Protein AF-A0A928Z301-F1 (afdb_monomer_lite)

pLDDT: mean 90.75, std 9.31, range [40.72, 97.25]

Organism: NCBI:txid2777977

Foldseek 3Di:
DWKWWQDPVGIDIDDDPDDPVRVVVVVVVVCVVVVFDKDKDKDKDKDKFFPPFPCPVVLVVQVVVWPPPQWDWADPDNTIIMIMGIFMWMDRDPPDSGGMTDGDTPPVNSVVVVVRVVVVVVVVVVD

Radius of gyration: 15.5 Å; chains: 1; bounding box: 34×25×43 Å

Structure (mmCIF, N/CA/C/O backbone):
data_AF-A0A928Z301-F1
#
_entry.id   AF-A0A928Z301-F1
#
loop_
_atom_site.group_PDB
_atom_site.id
_atom_site.type_symbol
_atom_site.label_atom_id
_atom_site.label_alt_id
_atom_site.label_comp_id
_atom_site.label_asym_id
_atom_site.label_entity_id
_atom_site.label_seq_id
_atom_site.pdbx_PDB_ins_code
_atom_site.Cartn_x
_atom_site.Cartn_y
_atom_site.Cartn_z
_atom_site.occupancy
_atom_site.B_iso_or_equiv
_atom_site.auth_seq_id
_atom_site.auth_comp_id
_atom_site.auth_asym_id
_atom_site.auth_atom_id
_atom_site.pdbx_PDB_model_num
ATOM 1 N N . MET A 1 1 ? 5.804 8.730 1.828 1.00 94.56 1 MET A N 1
ATOM 2 C CA . MET A 1 1 ? 5.081 7.447 1.950 1.00 94.56 1 MET A CA 1
ATOM 3 C C . MET A 1 1 ? 3.979 7.376 0.918 1.00 94.56 1 MET A C 1
ATOM 5 O O . MET A 1 1 ? 3.379 8.398 0.591 1.00 94.56 1 MET A O 1
ATOM 9 N N . LEU A 1 2 ? 3.663 6.172 0.453 1.00 96.12 2 LEU A N 1
ATOM 10 C CA . LEU A 1 2 ? 2.444 5.912 -0.303 1.00 96.12 2 LEU A CA 1
ATOM 11 C C . LEU A 1 2 ? 1.290 5.574 0.628 1.00 96.12 2 LEU A C 1
ATOM 13 O O . LEU A 1 2 ? 1.463 4.866 1.622 1.00 96.12 2 LEU A O 1
ATOM 17 N N . LYS A 1 3 ? 0.104 6.049 0.259 1.00 96.94 3 LYS A N 1
ATOM 18 C CA . LYS A 1 3 ? -1.165 5.707 0.885 1.00 96.94 3 LYS A CA 1
ATOM 19 C C . LYS A 1 3 ? -2.116 5.175 -0.175 1.00 96.94 3 LYS A C 1
ATOM 21 O O . LYS A 1 3 ? -2.445 5.868 -1.133 1.00 96.94 3 LYS A O 1
ATOM 26 N N . LEU A 1 4 ? -2.566 3.949 0.037 1.00 96.38 4 LEU A N 1
ATOM 27 C CA . LEU A 1 4 ? -3.561 3.261 -0.767 1.00 96.38 4 LEU A CA 1
ATOM 28 C C . LEU A 1 4 ? -4.860 3.210 0.043 1.00 96.38 4 LEU A C 1
ATOM 30 O O . LEU A 1 4 ? -4.888 2.677 1.151 1.00 96.38 4 LEU A O 1
ATOM 34 N N . THR A 1 5 ? -5.931 3.792 -0.484 1.00 96.06 5 THR A N 1
ATOM 35 C CA . THR A 1 5 ? -7.257 3.799 0.139 1.00 96.06 5 THR A CA 1
ATOM 36 C C . THR A 1 5 ? -8.163 2.856 -0.632 1.00 96.06 5 THR A C 1
ATOM 38 O O . THR A 1 5 ? -8.523 3.132 -1.774 1.00 96.06 5 THR A O 1
ATOM 41 N N . TYR A 1 6 ? -8.529 1.755 0.012 1.00 95.06 6 TYR A N 1
ATOM 42 C CA . TYR A 1 6 ? -9.460 0.772 -0.518 1.00 95.06 6 TYR A CA 1
ATOM 43 C C . TYR A 1 6 ? -10.860 1.140 -0.054 1.00 95.06 6 TYR A C 1
ATOM 45 O O . TYR A 1 6 ? -11.145 1.196 1.146 1.00 95.06 6 TYR A O 1
ATOM 53 N N . THR A 1 7 ? -11.727 1.404 -1.017 1.00 94.19 7 THR A N 1
ATOM 54 C CA . THR A 1 7 ? -13.143 1.699 -0.814 1.00 94.19 7 THR A CA 1
ATOM 55 C C . THR A 1 7 ? -13.979 0.671 -1.565 1.00 94.19 7 THR A C 1
ATOM 57 O O . THR A 1 7 ? -13.458 -0.069 -2.395 1.00 94.19 7 THR A O 1
ATOM 60 N N . GLU A 1 8 ? -15.287 0.652 -1.326 1.00 91.50 8 GLU A N 1
ATOM 61 C CA . GLU A 1 8 ? -16.205 -0.186 -2.110 1.00 91.50 8 GLU A CA 1
ATOM 62 C C . GLU A 1 8 ? -16.205 0.190 -3.602 1.00 91.50 8 GLU A C 1
ATOM 64 O O . GLU A 1 8 ? -16.441 -0.662 -4.451 1.00 91.50 8 GLU A O 1
ATOM 69 N N . ALA A 1 9 ? -15.897 1.452 -3.922 1.00 88.62 9 ALA A N 1
ATOM 70 C CA . ALA A 1 9 ? -15.854 1.970 -5.287 1.00 88.62 9 ALA A CA 1
ATOM 71 C C . ALA A 1 9 ? -14.502 1.750 -5.988 1.00 88.62 9 ALA A C 1
ATOM 73 O O . ALA A 1 9 ? -14.368 2.073 -7.165 1.00 88.62 9 ALA A O 1
ATOM 74 N N . GLY A 1 10 ? -13.496 1.226 -5.282 1.00 89.06 10 GLY A N 1
ATOM 75 C CA . GLY A 1 10 ? -12.180 0.955 -5.849 1.00 89.06 10 GLY A CA 1
ATOM 76 C C . GLY A 1 10 ? -11.021 1.4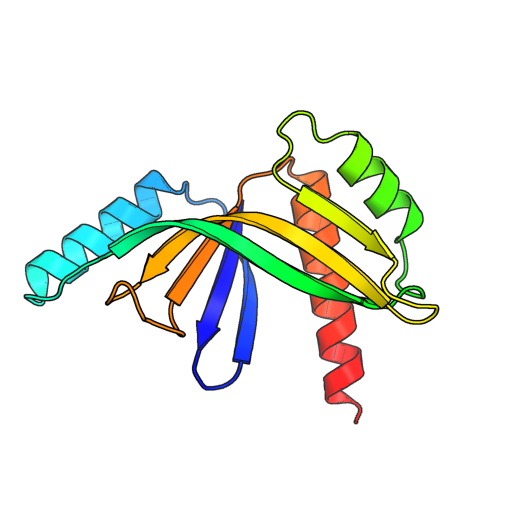68 -5.002 1.00 89.06 10 GLY A C 1
ATOM 77 O O . GLY A 1 10 ? -11.152 1.730 -3.801 1.00 89.06 10 GLY A O 1
ATOM 78 N N . LEU A 1 11 ? -9.868 1.575 -5.661 1.00 91.31 11 LEU A N 1
ATOM 79 C CA . LEU A 1 11 ? -8.573 1.878 -5.067 1.00 91.31 11 LEU A CA 1
ATOM 80 C C . LEU A 1 11 ? -8.126 3.292 -5.441 1.00 91.31 11 LEU A C 1
ATOM 82 O O . LEU A 1 11 ? -8.089 3.652 -6.614 1.00 91.31 11 LEU A O 1
ATOM 86 N N . TYR A 1 12 ? -7.712 4.064 -4.443 1.00 93.50 12 TYR A N 1
ATOM 87 C CA . TYR A 1 12 ? -7.064 5.360 -4.630 1.00 93.50 12 TYR A CA 1
ATOM 88 C C . TYR A 1 12 ? -5.639 5.300 -4.103 1.00 93.50 12 TYR A C 1
ATOM 90 O O . TYR A 1 12 ? -5.420 4.809 -2.999 1.00 93.50 12 TYR A O 1
ATOM 98 N N . LEU A 1 13 ? -4.681 5.833 -4.856 1.00 94.62 13 LEU A N 1
ATOM 99 C CA . LEU A 1 13 ? -3.277 5.893 -4.461 1.00 94.62 13 LEU A CA 1
ATOM 100 C C . LEU A 1 13 ? -2.798 7.341 -4.498 1.00 94.62 13 LEU A C 1
ATOM 102 O O . LEU A 1 13 ? -2.993 8.051 -5.483 1.00 94.62 13 LEU A O 1
ATOM 106 N N . GLU A 1 14 ? -2.157 7.762 -3.414 1.00 94.81 14 GLU A N 1
ATOM 107 C CA . GLU A 1 14 ? -1.584 9.097 -3.259 1.00 94.81 14 GLU A CA 1
ATOM 108 C C . GLU A 1 14 ? -0.257 9.039 -2.492 1.00 94.81 14 GLU A C 1
ATOM 110 O O . GLU A 1 14 ? -0.005 8.120 -1.703 1.00 94.81 14 GLU A O 1
ATOM 115 N N . ARG A 1 15 ? 0.593 10.047 -2.698 1.00 95.75 15 ARG A N 1
ATOM 116 C CA . ARG A 1 15 ? 1.764 10.285 -1.850 1.00 95.75 15 ARG A CA 1
ATOM 117 C C . ARG A 1 15 ? 1.390 11.169 -0.673 1.00 95.75 15 ARG A C 1
ATOM 119 O O . ARG A 1 15 ? 0.693 12.166 -0.822 1.00 95.75 15 ARG A O 1
ATOM 126 N N . ILE A 1 16 ? 1.920 10.832 0.494 1.00 95.75 16 ILE A N 1
ATOM 127 C CA . ILE A 1 16 ? 1.725 11.586 1.728 1.00 95.75 16 ILE A CA 1
ATOM 128 C C . ILE A 1 16 ? 3.054 11.818 2.449 1.00 95.75 16 ILE A C 1
ATOM 130 O O . ILE A 1 16 ? 3.990 11.015 2.368 1.00 95.75 16 ILE A O 1
ATOM 134 N N . THR A 1 17 ? 3.110 12.922 3.191 1.00 94.06 17 THR A N 1
ATOM 135 C CA . THR A 1 17 ? 4.265 13.330 4.007 1.00 94.06 17 THR A CA 1
ATOM 136 C C . THR A 1 17 ? 4.142 12.913 5.472 1.00 94.06 17 THR A C 1
ATOM 138 O O . THR A 1 17 ? 5.141 12.879 6.185 1.00 94.06 17 THR A O 1
ATOM 141 N N . ALA A 1 18 ? 2.930 12.594 5.937 1.00 93.12 18 ALA A N 1
ATOM 142 C CA . ALA A 1 18 ? 2.706 12.095 7.289 1.00 93.12 18 ALA A CA 1
ATOM 143 C C . ALA A 1 18 ? 3.365 10.722 7.473 1.00 93.12 18 ALA A C 1
ATOM 145 O O . ALA A 1 18 ? 3.328 9.908 6.556 1.00 93.12 18 ALA A O 1
ATOM 146 N N . SER A 1 19 ? 3.918 10.451 8.657 1.00 93.25 19 SER A N 1
ATOM 147 C CA . SER A 1 19 ? 4.434 9.123 9.004 1.00 93.25 19 SER A CA 1
ATOM 148 C C . SER A 1 19 ? 3.303 8.140 9.329 1.00 93.25 19 SER 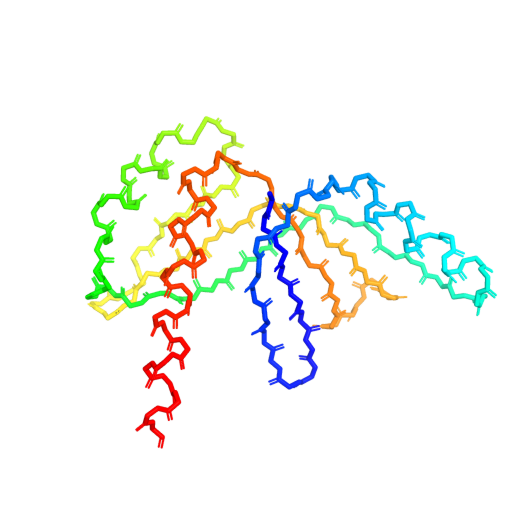A C 1
ATOM 150 O O . SER A 1 19 ? 2.152 8.536 9.558 1.00 93.25 19 SER A O 1
ATOM 152 N N . VAL A 1 20 ? 3.623 6.843 9.375 1.00 93.50 20 VAL A N 1
ATOM 153 C CA . VAL A 1 20 ? 2.642 5.804 9.716 1.00 93.50 20 VAL A CA 1
ATOM 154 C C . VAL A 1 20 ? 2.162 5.962 11.158 1.00 93.50 20 VAL A C 1
ATOM 156 O O . VAL A 1 20 ? 0.969 5.834 11.423 1.00 93.50 20 VAL A O 1
ATOM 159 N N . GLU A 1 21 ? 3.051 6.349 12.072 1.00 95.44 21 GLU A N 1
ATOM 160 C CA . GLU A 1 21 ? 2.747 6.613 13.479 1.00 95.44 21 GLU A CA 1
ATOM 161 C C . GLU A 1 21 ? 1.758 7.769 13.621 1.00 95.44 21 GLU A C 1
ATOM 163 O O . GLU A 1 21 ? 0.813 7.676 14.406 1.00 95.44 21 GLU A O 1
ATOM 168 N N . ASN A 1 22 ? 1.921 8.836 12.830 1.00 95.56 22 ASN A N 1
ATOM 169 C CA . ASN A 1 22 ? 0.996 9.968 12.837 1.00 95.56 22 ASN A CA 1
ATOM 170 C C . ASN A 1 22 ? -0.402 9.555 12.359 1.00 95.56 22 ASN A C 1
ATOM 172 O O . ASN A 1 22 ? -1.397 9.912 12.992 1.00 95.56 22 ASN A O 1
ATOM 176 N N . LEU A 1 23 ? -0.495 8.768 11.283 1.00 94.62 23 LEU A N 1
ATOM 177 C CA . LEU A 1 23 ? -1.781 8.268 10.786 1.00 94.62 23 LEU A CA 1
ATOM 178 C C . LEU A 1 23 ? -2.461 7.333 11.783 1.00 94.62 23 LEU A C 1
ATOM 180 O O . LEU A 1 23 ? -3.655 7.486 12.052 1.00 94.62 23 LEU A O 1
ATOM 184 N N . VAL A 1 24 ? -1.708 6.381 12.339 1.00 95.19 24 VAL A N 1
ATOM 185 C CA . VAL A 1 24 ? -2.209 5.450 13.354 1.00 95.19 24 VAL A CA 1
ATOM 186 C C . VAL A 1 24 ? -2.691 6.230 14.572 1.00 95.19 24 VAL A C 1
ATOM 188 O O . VAL A 1 24 ? -3.809 6.008 15.023 1.00 95.19 24 VAL A O 1
ATOM 191 N N . SER A 1 25 ? -1.923 7.210 15.054 1.00 96.38 25 SER A N 1
ATOM 192 C CA . SER A 1 25 ? -2.304 8.039 16.205 1.00 96.38 25 SER A CA 1
ATOM 193 C C . SER A 1 25 ? -3.610 8.798 15.962 1.00 96.38 25 SER A C 1
ATOM 195 O O . SER A 1 25 ? -4.525 8.738 16.784 1.00 96.38 25 SER A O 1
ATOM 197 N N . GLN A 1 26 ? -3.745 9.461 14.809 1.00 95.06 26 GLN A N 1
ATOM 198 C CA . GLN A 1 26 ? -4.969 10.184 14.449 1.00 95.06 26 GLN A CA 1
ATOM 199 C C . GLN A 1 26 ? -6.185 9.253 14.369 1.00 95.06 26 GLN A C 1
ATOM 201 O O . GLN A 1 26 ? -7.262 9.583 14.874 1.00 95.06 26 GLN A O 1
ATOM 206 N N . ARG A 1 27 ? -6.020 8.073 13.763 1.00 94.00 27 ARG A N 1
ATOM 207 C CA . ARG A 1 27 ? -7.099 7.088 13.625 1.00 94.00 27 ARG A CA 1
ATOM 208 C C . ARG A 1 27 ? -7.472 6.458 14.964 1.00 94.00 27 ARG A C 1
ATOM 210 O O . ARG A 1 27 ? -8.660 6.286 15.216 1.00 94.00 27 ARG A O 1
ATOM 217 N N . THR A 1 28 ? -6.505 6.202 15.838 1.00 95.06 28 THR A N 1
ATOM 218 C CA . THR A 1 28 ? -6.745 5.712 17.200 1.00 95.06 28 THR A CA 1
ATOM 219 C C . THR A 1 28 ? -7.532 6.728 18.022 1.00 95.06 28 THR A C 1
ATOM 221 O O . THR A 1 28 ? -8.526 6.365 18.645 1.00 95.06 28 THR A O 1
ATOM 224 N N . ILE A 1 29 ? -7.168 8.015 17.970 1.00 96.69 29 ILE A N 1
ATOM 225 C CA . ILE A 1 29 ? -7.920 9.078 18.659 1.00 96.69 29 ILE A CA 1
ATOM 226 C C . ILE A 1 29 ? -9.374 9.120 18.171 1.00 96.69 29 ILE A C 1
ATOM 228 O O . ILE A 1 29 ? -10.298 9.220 18.980 1.00 96.69 29 ILE A O 1
ATOM 232 N N . LEU A 1 30 ? -9.593 9.028 16.857 1.00 95.38 30 LEU A N 1
ATOM 233 C CA . LEU A 1 30 ? -10.939 8.994 16.287 1.00 95.38 30 LEU A CA 1
ATOM 234 C C . LEU A 1 30 ? -11.719 7.746 16.729 1.00 95.38 30 LEU A C 1
ATOM 236 O O . LEU A 1 30 ? -12.888 7.857 17.095 1.00 95.38 30 LEU A O 1
ATOM 240 N N . ALA A 1 31 ? -11.082 6.577 16.714 1.00 94.62 31 ALA A N 1
ATOM 241 C CA . ALA A 1 31 ? -11.676 5.307 17.118 1.00 94.62 31 ALA A CA 1
ATOM 242 C C . ALA A 1 31 ? -12.149 5.361 18.582 1.00 94.62 31 ALA A C 1
ATOM 244 O O . ALA A 1 31 ? -13.324 5.124 18.857 1.00 94.62 31 ALA A O 1
ATOM 245 N N . VAL A 1 32 ? -11.287 5.835 19.490 1.00 95.25 32 VAL A N 1
ATOM 246 C CA . VAL A 1 32 ? -11.619 6.049 20.909 1.00 95.25 32 VAL A CA 1
ATOM 247 C C . VAL A 1 32 ? -12.801 7.006 21.070 1.00 95.25 32 VAL A C 1
ATOM 249 O O . VAL A 1 32 ? -13.746 6.702 21.791 1.00 95.25 32 VAL A O 1
ATOM 252 N N . ARG A 1 33 ? -12.800 8.143 20.361 1.00 96.50 33 ARG A N 1
ATOM 253 C CA . ARG A 1 33 ? -13.888 9.137 20.438 1.00 96.50 33 ARG A CA 1
ATOM 254 C C . ARG A 1 33 ? -15.221 8.639 19.889 1.00 96.50 33 ARG A C 1
ATOM 256 O O . ARG A 1 33 ? -16.259 9.176 20.253 1.00 96.50 33 ARG A O 1
ATOM 263 N N . THR A 1 34 ? -15.193 7.655 18.997 1.00 95.94 34 THR A N 1
ATOM 264 C CA . THR A 1 34 ? -16.391 7.119 18.337 1.00 95.94 34 THR A CA 1
ATOM 265 C C . THR A 1 34 ? -16.820 5.760 18.885 1.00 95.94 34 THR A C 1
ATOM 267 O O . THR A 1 34 ? -17.784 5.192 18.379 1.00 95.94 34 THR A O 1
ATOM 270 N N . GLY A 1 35 ? -16.125 5.232 19.899 1.00 94.81 35 GLY A N 1
ATOM 271 C CA . GLY A 1 35 ? -16.382 3.895 20.436 1.00 94.81 35 GLY A CA 1
ATOM 272 C C . GLY A 1 35 ? -16.163 2.782 19.407 1.00 94.81 35 GLY A C 1
ATOM 273 O O . GLY A 1 35 ? -16.792 1.731 19.499 1.00 94.81 35 GLY A O 1
ATOM 274 N N . LYS A 1 36 ? -15.321 3.021 18.395 1.00 92.62 36 LYS A N 1
ATOM 275 C CA . LYS A 1 36 ? -15.005 2.054 17.339 1.00 92.62 36 LYS A CA 1
ATOM 276 C C . LYS A 1 36 ? -13.648 1.412 17.588 1.00 92.62 36 LYS A C 1
ATOM 278 O O . LYS A 1 36 ? -12.762 2.018 18.184 1.00 92.62 36 LYS A O 1
ATOM 283 N N . SER A 1 37 ? -13.475 0.205 17.067 1.00 93.25 37 SER A N 1
ATOM 284 C CA . SER A 1 37 ? -12.175 -0.459 17.022 1.00 93.25 37 SER A CA 1
ATOM 285 C C . SER A 1 37 ? -11.338 0.046 15.848 1.00 93.25 37 SER A C 1
ATOM 287 O O . SER A 1 37 ? -11.863 0.458 14.811 1.00 93.25 37 SER A O 1
ATOM 289 N N . ILE A 1 38 ? -10.020 -0.024 16.015 1.00 94.69 38 ILE A N 1
ATOM 290 C CA . ILE A 1 38 ? -9.034 0.159 14.954 1.00 94.69 38 ILE A CA 1
ATOM 291 C C . ILE A 1 38 ? -8.132 -1.072 14.926 1.00 94.69 38 ILE A C 1
ATOM 293 O O . ILE A 1 38 ? -7.662 -1.531 15.964 1.00 94.69 38 ILE A O 1
ATOM 297 N N . TYR A 1 39 ? -7.897 -1.596 13.731 1.00 95.94 39 TYR A N 1
ATOM 298 C CA . TYR A 1 39 ? -7.017 -2.726 13.486 1.00 95.94 39 TYR A CA 1
ATOM 299 C C . TYR A 1 39 ? -5.829 -2.240 12.678 1.00 95.94 39 TYR A C 1
ATOM 301 O O . TYR A 1 39 ? -6.005 -1.631 11.624 1.00 95.94 39 TYR A O 1
ATOM 309 N N . VAL A 1 40 ? -4.630 -2.510 13.187 1.00 96.31 40 VAL A N 1
ATOM 310 C CA . VAL A 1 40 ? -3.363 -2.167 12.543 1.00 96.31 40 VAL A CA 1
ATOM 311 C C . VAL A 1 40 ? -2.534 -3.440 12.447 1.00 96.31 40 VAL A C 1
ATOM 313 O O . VAL A 1 40 ? -2.279 -4.073 13.470 1.00 96.31 40 VAL A O 1
ATOM 316 N N . LYS A 1 41 ? -2.133 -3.837 11.237 1.00 95.12 41 LYS A N 1
ATOM 317 C CA . LYS A 1 41 ? -1.288 -5.023 11.030 1.00 95.12 41 LYS A CA 1
ATOM 318 C C . LYS A 1 41 ? -0.293 -4.827 9.887 1.00 95.12 41 LYS A C 1
ATOM 320 O O . LYS A 1 41 ? -0.640 -4.161 8.908 1.00 95.12 41 LYS A O 1
ATOM 325 N N . PRO A 1 42 ? 0.907 -5.428 9.960 1.00 94.06 42 PRO A N 1
ATOM 326 C CA . PRO A 1 42 ? 1.736 -5.616 8.779 1.00 94.06 42 PRO A CA 1
ATOM 327 C C . PRO A 1 42 ? 0.951 -6.394 7.718 1.00 94.06 42 PRO A C 1
ATOM 329 O O . PRO A 1 42 ? 0.265 -7.365 8.043 1.00 94.06 42 PRO A O 1
ATOM 332 N N . ASN A 1 43 ? 1.014 -5.956 6.466 1.00 93.25 43 ASN A N 1
ATOM 333 C CA . ASN A 1 43 ? 0.345 -6.618 5.351 1.00 93.25 43 ASN A CA 1
ATOM 334 C C . ASN A 1 43 ? 1.077 -6.351 4.025 1.00 93.25 43 ASN A C 1
ATOM 336 O O . ASN A 1 43 ? 2.007 -5.540 3.970 1.00 93.25 43 ASN A O 1
ATOM 340 N N . GLY A 1 44 ? 0.634 -7.021 2.963 1.00 93.75 44 GLY A N 1
ATOM 341 C CA . GLY A 1 44 ? 0.986 -6.704 1.586 1.00 93.75 44 GLY A CA 1
ATOM 342 C C . GLY A 1 44 ? -0.152 -6.013 0.832 1.00 93.75 44 GLY A C 1
ATOM 343 O O . GLY A 1 44 ? -1.320 -6.149 1.198 1.00 93.75 44 GLY A O 1
ATOM 344 N N . ALA A 1 45 ? 0.198 -5.284 -0.223 1.00 94.44 45 ALA A N 1
ATOM 345 C CA . ALA A 1 45 ? -0.742 -4.748 -1.203 1.00 94.44 45 ALA A CA 1
ATOM 346 C C . ALA A 1 45 ? -0.155 -4.899 -2.605 1.00 94.44 45 ALA A C 1
ATOM 348 O O . ALA A 1 45 ? 1.012 -4.567 -2.802 1.00 94.44 45 ALA A O 1
ATOM 349 N N . SER A 1 46 ? -0.965 -5.340 -3.566 1.00 93.69 46 SER A N 1
ATOM 350 C CA . SER A 1 46 ? -0.510 -5.554 -4.940 1.00 93.69 46 SER A CA 1
ATOM 351 C C . SER A 1 46 ? -1.457 -4.905 -5.943 1.00 93.69 46 SER A C 1
ATOM 353 O O . SER A 1 46 ? -2.668 -4.842 -5.713 1.00 93.69 46 SER A O 1
ATOM 355 N N . PHE A 1 47 ? -0.902 -4.376 -7.031 1.00 91.00 47 PHE A N 1
ATOM 356 C CA . PHE A 1 47 ? -1.660 -3.786 -8.136 1.00 91.00 47 PHE A CA 1
ATOM 357 C C . PHE A 1 47 ? -0.880 -3.884 -9.452 1.00 91.00 47 PHE A C 1
ATOM 359 O O . PHE A 1 47 ? 0.345 -4.017 -9.455 1.00 91.00 47 PHE A O 1
ATOM 366 N N . LEU A 1 48 ? -1.599 -3.802 -10.573 1.00 90.19 48 LEU A N 1
ATOM 367 C CA . LEU A 1 48 ? -1.021 -3.916 -11.909 1.00 90.19 48 LEU A CA 1
ATOM 368 C C . LEU A 1 48 ? -0.660 -2.550 -12.498 1.00 90.19 48 LEU A C 1
ATOM 370 O O . LEU A 1 48 ? -1.386 -1.565 -12.330 1.00 90.19 48 LEU A O 1
ATOM 374 N N . ILE A 1 49 ? 0.446 -2.516 -13.238 1.00 89.12 49 ILE A N 1
ATOM 375 C CA . ILE A 1 49 ? 0.844 -1.402 -14.098 1.00 89.12 49 ILE A CA 1
ATOM 376 C C . ILE A 1 49 ? 1.099 -1.910 -15.527 1.00 89.12 49 ILE A C 1
ATOM 378 O O . ILE A 1 49 ? 1.609 -3.021 -15.687 1.00 89.12 49 ILE A O 1
ATOM 382 N N . PRO A 1 50 ? 0.783 -1.126 -16.573 1.00 88.12 50 PRO A N 1
ATOM 383 C CA . PRO A 1 50 ? 1.049 -1.528 -17.952 1.00 88.12 50 PRO A CA 1
ATOM 384 C C . PRO A 1 50 ? 2.549 -1.701 -18.245 1.00 88.12 50 PRO A C 1
ATOM 386 O O . PRO A 1 50 ? 3.373 -0.872 -17.855 1.00 88.12 50 PRO A O 1
ATOM 389 N N . ALA A 1 51 ? 2.912 -2.739 -18.998 1.00 86.50 51 ALA A N 1
ATOM 390 C CA . ALA A 1 51 ? 4.278 -3.015 -19.445 1.00 86.50 51 ALA A CA 1
AT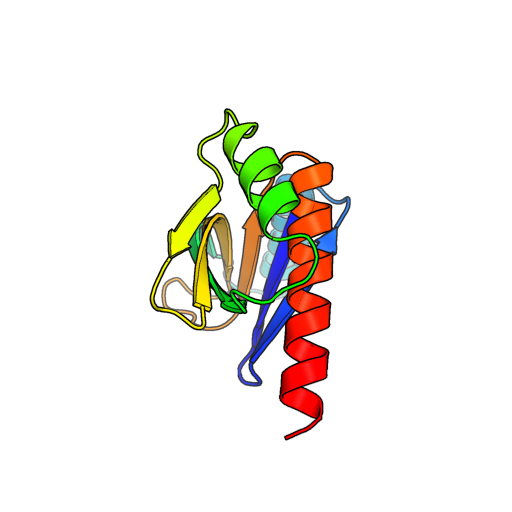OM 391 C C . ALA A 1 51 ? 4.810 -1.952 -20.422 1.00 86.50 51 ALA A C 1
ATOM 393 O O . ALA A 1 51 ? 6.012 -1.693 -20.480 1.00 86.50 51 ALA A O 1
ATOM 394 N N . ASN A 1 52 ? 3.913 -1.294 -21.158 1.00 84.69 52 ASN A N 1
ATOM 395 C CA . ASN A 1 52 ? 4.233 -0.186 -22.056 1.00 84.69 52 ASN A CA 1
ATOM 396 C C . ASN A 1 52 ? 4.269 1.182 -21.348 1.00 84.69 52 ASN A C 1
ATOM 398 O O . ASN A 1 52 ? 4.372 2.215 -22.015 1.00 84.69 52 ASN A O 1
ATOM 402 N N . ALA A 1 53 ? 4.178 1.215 -20.014 1.00 81.31 53 ALA A N 1
ATOM 403 C CA . ALA A 1 53 ? 4.179 2.466 -19.280 1.00 81.31 53 ALA A CA 1
ATOM 404 C C . ALA A 1 53 ? 5.508 3.216 -19.453 1.00 81.31 53 ALA A C 1
ATOM 406 O O . ALA A 1 53 ? 6.610 2.672 -19.308 1.00 81.31 53 ALA A O 1
ATOM 407 N N . VAL A 1 54 ? 5.396 4.513 -19.740 1.00 74.69 54 VAL A N 1
ATOM 408 C CA . VAL A 1 54 ? 6.547 5.409 -19.866 1.00 74.69 54 VAL A CA 1
ATOM 409 C C . VAL A 1 54 ? 7.356 5.361 -18.567 1.00 74.69 54 VAL A C 1
ATOM 411 O O . VAL A 1 54 ? 6.803 5.447 -17.475 1.00 74.69 54 VAL A O 1
ATOM 414 N N . ASN A 1 55 ? 8.679 5.251 -18.693 1.00 84.81 55 ASN A N 1
ATOM 415 C CA . ASN A 1 55 ? 9.640 5.143 -17.588 1.00 84.81 55 ASN A CA 1
ATOM 416 C C . ASN A 1 55 ? 9.677 3.802 -16.830 1.00 84.81 55 ASN A C 1
ATOM 418 O O . ASN A 1 55 ? 10.351 3.741 -15.800 1.00 84.81 55 ASN A O 1
ATOM 422 N N . LEU A 1 56 ? 9.077 2.714 -17.332 1.00 87.19 56 LEU A N 1
ATOM 423 C CA . LEU A 1 56 ? 9.158 1.400 -16.670 1.00 87.19 56 LEU A CA 1
ATOM 424 C C . LEU A 1 56 ? 10.604 0.958 -16.374 1.00 87.19 56 LEU A C 1
ATOM 426 O O . LEU A 1 56 ? 10.891 0.458 -15.290 1.00 87.19 56 LEU A O 1
ATOM 430 N N . GLN A 1 57 ? 11.544 1.187 -17.296 1.00 89.88 57 GLN A N 1
ATOM 431 C CA . GLN A 1 57 ? 12.950 0.827 -17.075 1.00 89.88 57 GLN A CA 1
ATOM 432 C C . GLN A 1 57 ? 13.597 1.639 -15.941 1.00 89.88 57 GLN A C 1
ATOM 434 O O . GLN A 1 57 ? 14.348 1.092 -15.135 1.00 89.88 57 GLN A O 1
ATOM 439 N N . ALA A 1 58 ? 13.288 2.934 -15.849 1.00 92.31 58 ALA A N 1
ATOM 440 C CA . ALA A 1 58 ? 13.776 3.781 -14.764 1.00 92.31 58 ALA A CA 1
ATOM 441 C C . ALA A 1 58 ? 13.129 3.400 -13.422 1.00 92.31 58 ALA A C 1
ATOM 443 O O . ALA A 1 58 ? 13.789 3.451 -12.384 1.00 92.31 58 ALA A O 1
ATOM 444 N N . PHE A 1 59 ? 11.866 2.965 -13.446 1.00 93.25 59 PHE A N 1
ATOM 445 C CA . PHE A 1 59 ? 11.186 2.425 -12.275 1.00 93.25 59 PHE A CA 1
ATOM 446 C C . PHE A 1 59 ? 11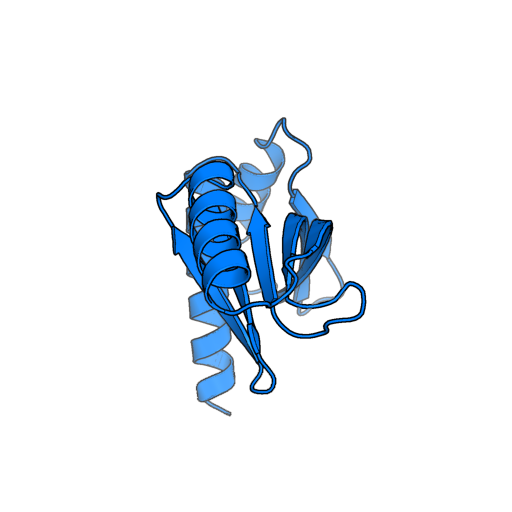.822 1.111 -11.804 1.00 93.25 59 PHE A C 1
ATOM 448 O O . PHE A 1 59 ? 12.151 0.999 -10.628 1.00 93.25 59 PHE A O 1
ATOM 455 N N . LYS A 1 60 ? 12.116 0.167 -12.710 1.00 93.06 60 LYS A N 1
ATOM 456 C CA . LYS A 1 60 ? 12.854 -1.072 -12.391 1.00 93.06 60 LYS A CA 1
ATOM 457 C C . LYS A 1 60 ? 14.181 -0.787 -11.687 1.00 93.06 60 LYS A C 1
ATOM 459 O O . LYS A 1 60 ? 14.494 -1.424 -10.688 1.00 93.06 60 LYS A O 1
ATOM 464 N N . GLN A 1 61 ? 14.940 0.195 -12.172 1.00 93.44 61 GLN A N 1
ATOM 465 C CA . GLN A 1 61 ? 16.192 0.614 -11.534 1.00 93.44 61 GLN A CA 1
ATOM 466 C C . GLN A 1 61 ? 15.971 1.219 -10.141 1.00 93.44 61 GLN A C 1
ATOM 468 O O . GLN A 1 61 ? 16.765 0.968 -9.240 1.00 93.44 61 GLN A O 1
ATOM 473 N N . ALA A 1 62 ? 14.903 2.001 -9.949 1.00 93.50 62 ALA A N 1
ATOM 474 C CA . ALA A 1 62 ? 14.554 2.533 -8.633 1.00 93.50 62 ALA A CA 1
ATOM 475 C C . ALA A 1 62 ? 14.199 1.409 -7.647 1.00 93.50 62 ALA A C 1
ATOM 477 O O . ALA A 1 62 ? 14.723 1.402 -6.539 1.00 93.50 62 ALA A O 1
ATOM 478 N N . VAL A 1 63 ? 13.408 0.420 -8.082 1.00 93.50 63 VAL A N 1
ATOM 479 C CA . VAL A 1 63 ? 13.066 -0.774 -7.289 1.00 93.50 63 VAL A CA 1
ATOM 480 C C . VA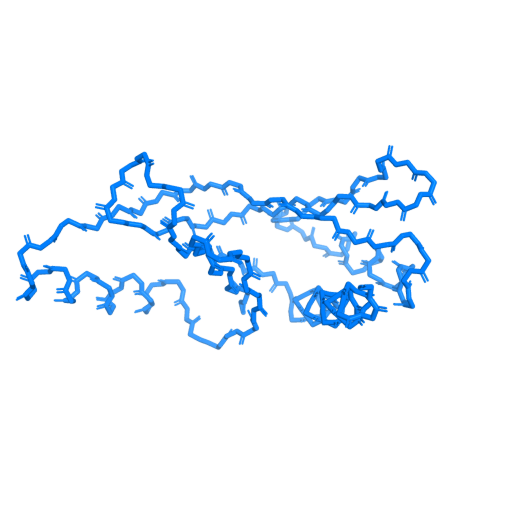L A 1 63 ? 14.315 -1.579 -6.927 1.00 93.50 63 VAL A C 1
ATOM 482 O O . VAL A 1 63 ? 14.472 -1.976 -5.781 1.00 93.50 63 VAL A O 1
ATOM 485 N N . GLN A 1 64 ? 15.253 -1.769 -7.859 1.00 92.00 64 GLN A N 1
ATOM 486 C CA . GLN A 1 64 ? 16.527 -2.444 -7.571 1.00 92.00 64 GLN A CA 1
ATOM 487 C C . GLN A 1 64 ? 17.393 -1.695 -6.546 1.00 92.00 64 GLN A C 1
ATOM 489 O O . GLN A 1 64 ? 18.199 -2.314 -5.855 1.00 92.00 64 GLN A O 1
ATOM 494 N N . GLY A 1 65 ? 17.243 -0.371 -6.452 1.00 90.69 65 GLY A N 1
ATOM 495 C CA . GLY A 1 65 ? 17.914 0.456 -5.451 1.00 90.69 65 GLY A CA 1
ATOM 496 C C . GLY A 1 65 ? 17.276 0.400 -4.058 1.00 90.69 65 GLY A C 1
ATOM 497 O O . GLY A 1 65 ? 17.869 0.912 -3.108 1.00 90.69 65 GLY A O 1
ATOM 498 N N . GLU A 1 66 ? 16.094 -0.205 -3.906 1.00 90.56 66 GLU A N 1
ATOM 499 C CA . GLU A 1 66 ? 15.431 -0.350 -2.610 1.00 90.56 66 GLU A CA 1
ATOM 500 C C . GLU A 1 66 ? 16.094 -1.439 -1.766 1.00 90.56 66 GLU A C 1
ATOM 502 O O . GLU A 1 66 ? 15.950 -2.636 -2.003 1.00 90.56 66 GLU A O 1
ATOM 507 N N . THR A 1 67 ? 16.780 -1.030 -0.703 1.00 83.56 67 THR A N 1
ATOM 508 C CA . THR A 1 67 ? 17.429 -1.957 0.238 1.00 83.56 67 THR A CA 1
ATOM 509 C C . THR A 1 67 ? 16.453 -2.601 1.222 1.00 83.56 67 THR A C 1
ATOM 511 O O . THR A 1 67 ? 16.770 -3.609 1.847 1.00 83.56 67 THR A O 1
ATOM 514 N N . SER A 1 68 ? 15.260 -2.024 1.373 1.00 81.25 68 SER A N 1
ATOM 515 C CA . SER A 1 68 ? 14.311 -2.345 2.443 1.00 81.25 68 SER A CA 1
ATOM 516 C C . SER A 1 68 ? 13.404 -3.551 2.154 1.00 81.25 68 SER A C 1
ATOM 518 O O . SER A 1 68 ? 12.595 -3.909 3.006 1.00 81.25 68 SER A O 1
ATOM 520 N N . GLN A 1 69 ? 13.510 -4.178 0.971 1.00 82.94 69 GLN A N 1
ATOM 521 C CA . GLN A 1 69 ? 12.585 -5.224 0.493 1.00 82.94 69 GLN A CA 1
ATOM 522 C C . GLN A 1 69 ? 11.101 -4.840 0.673 1.00 82.94 69 GLN A C 1
ATOM 524 O O . GLN A 1 69 ? 10.238 -5.690 0.876 1.00 82.94 69 GLN A O 1
ATOM 529 N N . THR A 1 70 ? 10.773 -3.551 0.620 1.00 92.69 70 THR A N 1
ATOM 530 C CA . THR A 1 70 ? 9.403 -3.033 0.793 1.00 92.69 70 THR A CA 1
ATOM 531 C C . THR A 1 70 ? 8.578 -3.113 -0.484 1.00 92.69 70 THR A C 1
ATOM 533 O O . THR A 1 70 ? 7.357 -2.986 -0.430 1.00 92.69 70 THR A O 1
ATOM 536 N N . ILE A 1 71 ? 9.230 -3.371 -1.613 1.00 95.75 71 ILE A N 1
ATOM 537 C CA . ILE A 1 71 ? 8.627 -3.499 -2.930 1.00 95.75 71 ILE A CA 1
ATOM 538 C C . ILE A 1 71 ? 9.226 -4.688 -3.674 1.00 95.75 71 ILE A C 1
ATOM 540 O O . ILE A 1 71 ? 10.407 -5.001 -3.527 1.00 95.75 71 ILE A O 1
ATOM 544 N N . ASP A 1 72 ? 8.387 -5.332 -4.469 1.00 94.81 72 ASP A N 1
ATOM 545 C CA . ASP A 1 72 ? 8.758 -6.298 -5.485 1.00 94.81 72 ASP A CA 1
ATOM 546 C C . ASP A 1 72 ? 8.029 -5.976 -6.796 1.00 94.81 72 ASP A C 1
ATOM 548 O O . ASP A 1 72 ? 6.954 -5.365 -6.791 1.00 94.81 72 ASP A O 1
ATOM 552 N N . LEU A 1 73 ? 8.637 -6.361 -7.914 1.00 94.12 73 LEU A N 1
ATOM 553 C CA . LEU A 1 73 ? 8.104 -6.123 -9.248 1.00 94.12 73 LEU A CA 1
ATOM 554 C C . LEU A 1 73 ? 8.235 -7.391 -10.088 1.00 94.12 73 LEU A C 1
ATOM 556 O O . LEU A 1 73 ? 9.343 -7.801 -10.435 1.00 94.12 73 LEU A O 1
ATOM 560 N N . CYS A 1 74 ? 7.097 -7.962 -10.473 1.00 94.12 74 CYS A N 1
ATOM 561 C CA . CYS A 1 74 ? 7.033 -9.182 -11.267 1.00 94.12 74 CYS A CA 1
ATOM 562 C C . CYS A 1 74 ? 6.348 -8.909 -12.609 1.00 94.12 74 CYS A C 1
ATOM 564 O O . CYS A 1 74 ? 5.344 -8.202 -12.658 1.00 94.12 74 CYS A O 1
ATOM 566 N N . GLN A 1 75 ? 6.880 -9.451 -13.706 1.00 93.69 75 GLN A N 1
ATOM 567 C CA . GLN A 1 75 ? 6.156 -9.451 -14.976 1.00 93.69 75 GLN A CA 1
ATOM 568 C C . GLN A 1 75 ? 5.082 -10.539 -14.917 1.00 93.69 75 GLN A C 1
ATOM 570 O O . GLN A 1 75 ? 5.410 -11.698 -14.670 1.00 93.69 75 GLN A O 1
ATOM 575 N N . VAL A 1 76 ? 3.822 -10.162 -15.126 1.00 92.00 76 VAL A N 1
ATOM 576 C CA . VAL A 1 76 ? 2.695 -11.108 -15.097 1.00 92.00 76 VAL A CA 1
ATOM 577 C C . VAL A 1 76 ? 2.505 -11.723 -16.479 1.00 92.00 76 VAL A C 1
ATOM 579 O O . VAL A 1 76 ? 2.436 -12.942 -16.612 1.00 92.00 76 VAL A O 1
ATOM 582 N N . ASP A 1 77 ? 2.477 -10.871 -17.501 1.00 92.12 77 ASP A N 1
ATOM 583 C CA . ASP A 1 77 ? 2.340 -11.229 -18.910 1.00 92.12 77 ASP A CA 1
ATOM 584 C C . ASP A 1 77 ? 3.015 -10.162 -19.802 1.00 92.12 77 ASP A C 1
ATOM 586 O O . ASP A 1 77 ? 3.840 -9.362 -19.342 1.00 92.12 77 ASP A O 1
ATOM 590 N N . ASP A 1 78 ? 2.716 -10.171 -21.100 1.00 90.12 78 ASP A N 1
ATOM 591 C CA . ASP A 1 78 ? 3.271 -9.212 -22.059 1.00 90.12 78 ASP A CA 1
ATOM 592 C C . ASP A 1 78 ? 2.696 -7.792 -21.894 1.00 90.12 78 ASP A C 1
ATOM 594 O O . ASP A 1 78 ? 3.290 -6.823 -22.373 1.00 90.12 78 ASP A O 1
ATOM 598 N N . GLU A 1 79 ? 1.568 -7.645 -21.194 1.00 90.00 79 GLU A N 1
ATOM 599 C CA . GLU A 1 79 ? 0.828 -6.393 -21.051 1.00 90.00 79 GLU A CA 1
ATOM 600 C C . GLU A 1 79 ? 0.998 -5.748 -19.672 1.00 90.00 79 GLU A C 1
ATOM 602 O O . GLU A 1 79 ? 0.895 -4.522 -19.571 1.00 90.00 79 GLU A O 1
ATOM 607 N N . PHE A 1 80 ? 1.308 -6.515 -18.621 1.00 90.25 80 PHE A N 1
ATOM 608 C CA . PHE A 1 80 ? 1.293 -6.031 -17.241 1.00 90.25 80 PHE A CA 1
ATOM 609 C C . PHE A 1 80 ? 2.470 -6.492 -16.376 1.00 90.25 80 PHE A C 1
ATOM 611 O O . PHE A 1 80 ? 2.989 -7.608 -16.459 1.00 90.25 80 PHE A O 1
ATOM 618 N N . TYR A 1 81 ? 2.836 -5.606 -15.451 1.00 92.56 81 TYR A N 1
ATOM 619 C CA . TYR A 1 81 ? 3.674 -5.905 -14.295 1.00 92.56 81 TYR A CA 1
ATOM 620 C C . TYR A 1 81 ? 2.848 -5.785 -13.018 1.00 92.56 81 TYR A C 1
ATOM 622 O O . TYR A 1 81 ? 2.080 -4.836 -12.856 1.00 92.56 81 TYR A O 1
ATOM 630 N N . GLU A 1 82 ? 3.054 -6.707 -12.086 1.00 94.12 82 GLU A N 1
ATOM 631 C CA . GLU A 1 82 ? 2.535 -6.615 -10.730 1.00 94.12 82 GLU A CA 1
ATOM 632 C C . GLU A 1 82 ? 3.551 -5.906 -9.837 1.00 94.12 82 GLU A C 1
ATOM 634 O O . GLU A 1 82 ? 4.707 -6.322 -9.723 1.00 94.12 82 GLU A O 1
ATOM 639 N N . VAL A 1 83 ? 3.097 -4.838 -9.185 1.00 94.12 83 VAL A N 1
ATOM 640 C CA . VAL A 1 83 ? 3.811 -4.171 -8.100 1.00 94.12 83 VAL A CA 1
ATOM 641 C C . VAL A 1 83 ? 3.286 -4.735 -6.791 1.00 94.12 83 VAL A C 1
ATOM 643 O O . VAL A 1 83 ? 2.105 -4.571 -6.493 1.00 94.12 83 VAL A O 1
ATOM 646 N N . SER A 1 84 ? 4.160 -5.344 -5.996 1.00 95.81 84 SER A N 1
ATOM 647 C CA . SER A 1 84 ? 3.829 -5.900 -4.683 1.00 95.81 84 SER A CA 1
ATOM 648 C C . SER A 1 84 ? 4.537 -5.109 -3.586 1.00 95.81 84 SER A C 1
ATOM 650 O O . SER A 1 84 ? 5.761 -5.044 -3.539 1.00 95.81 84 SER A O 1
ATOM 652 N N . LEU A 1 85 ? 3.768 -4.491 -2.694 1.00 96.50 85 LEU A N 1
ATOM 653 C CA . LEU A 1 85 ? 4.246 -3.645 -1.603 1.00 96.50 85 LEU A CA 1
ATOM 654 C C . LEU A 1 85 ? 4.096 -4.352 -0.260 1.00 96.50 85 LEU A C 1
ATOM 656 O O . LEU A 1 85 ? 3.120 -5.061 -0.028 1.00 96.50 85 LEU A O 1
ATOM 660 N N . ARG A 1 86 ? 5.019 -4.083 0.663 1.00 96.44 86 ARG A N 1
ATOM 661 C CA . ARG A 1 86 ? 4.953 -4.488 2.072 1.00 96.44 86 ARG A CA 1
ATOM 662 C C . ARG A 1 86 ? 4.824 -3.245 2.942 1.00 96.44 86 ARG A C 1
ATOM 664 O O . ARG A 1 86 ? 5.546 -2.268 2.756 1.00 96.44 86 ARG A O 1
ATOM 671 N N . GLY A 1 87 ? 3.894 -3.272 3.887 1.00 95.81 87 GLY A N 1
ATOM 672 C CA . GLY A 1 87 ? 3.558 -2.089 4.665 1.00 95.81 87 GLY A CA 1
ATOM 673 C C . GLY A 1 87 ? 2.553 -2.363 5.773 1.00 95.81 87 GLY A C 1
ATOM 674 O O . GLY A 1 87 ? 2.456 -3.477 6.286 1.00 95.81 87 GLY A O 1
ATOM 675 N N . THR A 1 88 ? 1.804 -1.331 6.141 1.00 96.62 88 THR A N 1
ATOM 676 C CA . THR A 1 88 ? 0.863 -1.356 7.261 1.00 96.62 88 THR A CA 1
ATOM 677 C C . THR A 1 88 ? -0.561 -1.183 6.759 1.00 96.62 88 THR A C 1
ATOM 679 O O . THR A 1 88 ? -0.890 -0.185 6.121 1.00 96.62 88 THR A O 1
ATOM 682 N N . TRP A 1 89 ? -1.420 -2.141 7.095 1.00 97.25 89 TRP A N 1
ATOM 683 C CA . TRP A 1 89 ? -2.864 -2.072 6.902 1.00 97.25 89 TRP A CA 1
ATOM 684 C C . TRP A 1 89 ? -3.547 -1.480 8.133 1.00 97.25 89 TRP A C 1
ATOM 686 O O . TRP A 1 89 ? -3.254 -1.888 9.256 1.00 97.25 89 TRP A O 1
ATOM 696 N N . ILE A 1 90 ? -4.474 -0.549 7.913 1.00 96.62 90 ILE A N 1
ATOM 697 C CA . ILE A 1 90 ? -5.273 0.132 8.931 1.00 96.62 90 ILE A CA 1
ATOM 698 C C . ILE A 1 90 ? -6.749 0.037 8.535 1.00 96.62 90 ILE A C 1
ATOM 700 O O . ILE A 1 90 ? -7.152 0.584 7.506 1.00 96.62 90 ILE A O 1
ATOM 704 N N . ALA A 1 91 ? -7.572 -0.607 9.363 1.00 95.94 91 ALA A N 1
ATOM 705 C CA . ALA A 1 91 ? -8.999 -0.787 9.089 1.00 95.94 91 ALA A CA 1
ATOM 706 C C . ALA A 1 91 ? -9.870 -0.843 10.355 1.00 95.94 91 ALA A C 1
ATOM 708 O O . ALA A 1 91 ? -9.373 -0.773 11.478 1.00 95.94 91 ALA A O 1
ATOM 709 N N . SER A 1 92 ? -11.190 -0.934 10.170 1.00 92.56 92 SER A N 1
ATOM 710 C CA . SER A 1 92 ? -12.184 -1.000 11.253 1.00 92.56 92 SER A CA 1
ATOM 711 C C . SER A 1 92 ? -12.408 -2.407 11.815 1.00 92.56 92 SER A C 1
ATOM 713 O O . SER A 1 92 ? -12.880 -2.533 12.943 1.00 92.56 92 SER A O 1
ATOM 715 N N . SER A 1 93 ? -12.071 -3.453 11.059 1.00 92.06 93 SER A N 1
ATOM 716 C CA . SER A 1 93 ? -12.083 -4.856 11.492 1.00 92.06 93 SER A CA 1
ATOM 717 C C . SER A 1 93 ? -10.903 -5.618 10.883 1.00 92.06 93 SER A C 1
ATOM 719 O O . SER A 1 93 ? -10.235 -5.125 9.970 1.00 92.06 93 SER A O 1
ATOM 721 N N . ASN A 1 94 ? -10.624 -6.820 11.387 1.00 88.62 94 ASN A N 1
ATOM 722 C CA . ASN A 1 94 ? -9.538 -7.656 10.873 1.00 88.62 94 ASN A CA 1
ATOM 723 C C . ASN A 1 94 ? -9.843 -8.236 9.474 1.00 88.62 94 ASN A C 1
ATOM 725 O O . ASN A 1 94 ? -8.923 -8.449 8.682 1.00 88.62 94 ASN A O 1
ATOM 729 N N . GLU A 1 95 ? -11.128 -8.431 9.174 1.00 90.62 95 GLU A N 1
ATOM 730 C CA . GLU A 1 95 ? -11.682 -8.972 7.927 1.00 90.62 95 GLU A CA 1
ATOM 731 C C . GLU A 1 95 ? -12.159 -7.865 6.968 1.00 90.62 95 GLU A C 1
ATOM 733 O O . GLU A 1 95 ? -12.865 -8.129 5.996 1.00 90.62 95 GLU A O 1
ATOM 738 N N . ALA A 1 96 ? -11.831 -6.602 7.255 1.00 92.12 96 ALA A N 1
ATOM 739 C CA . ALA A 1 96 ? -12.246 -5.479 6.428 1.00 92.12 96 ALA A CA 1
ATOM 740 C C . ALA A 1 96 ? -11.565 -5.517 5.051 1.00 92.12 96 ALA A C 1
ATOM 742 O O . ALA A 1 96 ? -10.339 -5.539 4.952 1.00 92.12 96 ALA A O 1
ATOM 743 N N . HIS A 1 97 ? -12.380 -5.438 3.998 1.00 91.75 97 HIS A N 1
ATOM 744 C CA . HIS A 1 97 ? -11.930 -5.288 2.608 1.00 91.75 97 HIS A CA 1
ATOM 745 C C . HIS A 1 97 ? -11.686 -3.819 2.228 1.00 91.75 97 HIS A C 1
ATOM 747 O O . HIS A 1 97 ? -11.077 -3.527 1.203 1.00 91.75 97 HIS A O 1
ATOM 753 N N . THR A 1 98 ? -12.159 -2.887 3.059 1.00 95.00 98 THR A N 1
ATOM 754 C CA . THR A 1 98 ? -11.942 -1.447 2.917 1.00 95.00 98 THR A CA 1
ATOM 755 C C . THR A 1 98 ? -11.056 -0.940 4.044 1.00 95.00 98 THR A C 1
ATOM 757 O O . THR A 1 98 ? -11.073 -1.451 5.167 1.00 95.00 98 THR A O 1
ATOM 760 N N . GLY A 1 99 ? -10.243 0.067 3.746 1.00 95.31 99 GLY A N 1
ATOM 761 C CA . GLY A 1 99 ? -9.246 0.544 4.689 1.00 95.31 99 GLY A CA 1
ATOM 762 C C . GLY A 1 99 ? -8.127 1.317 4.022 1.00 95.31 99 GLY A C 1
ATOM 763 O O . GLY A 1 99 ? -8.225 1.752 2.873 1.00 95.31 99 GLY A O 1
ATOM 764 N N . ILE A 1 100 ? -7.066 1.524 4.789 1.00 96.50 100 ILE A N 1
ATOM 765 C CA . ILE A 1 100 ? -5.894 2.272 4.363 1.00 96.50 100 ILE A CA 1
ATOM 766 C C . ILE A 1 100 ? -4.684 1.360 4.476 1.00 96.50 100 ILE A C 1
ATOM 768 O O . ILE A 1 100 ? -4.365 0.874 5.557 1.00 96.50 100 ILE A O 1
ATOM 772 N N . PHE A 1 101 ? -3.981 1.185 3.370 1.00 97.06 101 PHE A N 1
ATOM 773 C CA . PHE A 1 101 ? -2.649 0.610 3.348 1.00 97.06 101 PHE A CA 1
ATOM 774 C C . PHE A 1 101 ? -1.620 1.730 3.199 1.00 97.06 101 PHE A C 1
ATOM 776 O O . PHE A 1 101 ? -1.810 2.646 2.399 1.00 97.06 101 PHE A O 1
ATOM 783 N N . VAL A 1 102 ? -0.523 1.665 3.947 1.00 96.94 102 VAL A N 1
ATOM 784 C CA . VAL A 1 102 ? 0.606 2.585 3.782 1.00 96.94 102 VAL A CA 1
ATOM 785 C C . VAL A 1 102 ? 1.916 1.833 3.656 1.00 96.94 102 VAL A C 1
ATOM 787 O O . VAL A 1 102 ? 2.159 0.873 4.383 1.00 96.94 102 VAL A O 1
ATOM 790 N N . ALA A 1 103 ? 2.777 2.306 2.762 1.00 96.06 103 ALA A N 1
ATOM 791 C CA . ALA A 1 103 ? 4.126 1.789 2.578 1.00 96.06 103 ALA A CA 1
ATOM 792 C C . ALA A 1 103 ? 5.120 2.948 2.488 1.00 96.06 103 ALA A C 1
ATOM 794 O O . ALA A 1 103 ? 4.824 3.998 1.910 1.00 96.06 103 ALA A O 1
ATOM 795 N N . CYS A 1 104 ? 6.294 2.753 3.082 1.00 94.25 104 CYS A N 1
ATOM 796 C CA . CYS A 1 104 ? 7.390 3.712 3.065 1.00 94.25 104 CYS A CA 1
ATOM 797 C C . CYS A 1 104 ? 8.525 3.148 2.211 1.00 94.25 104 CYS A C 1
ATOM 799 O O . CYS A 1 104 ? 8.956 2.019 2.438 1.00 94.25 104 CYS A O 1
ATOM 801 N N . MET A 1 105 ? 8.974 3.932 1.237 1.00 94.06 105 MET A N 1
ATOM 802 C CA . MET A 1 105 ? 10.057 3.612 0.304 1.00 94.06 105 MET A CA 1
ATOM 803 C C . MET A 1 105 ? 10.907 4.868 0.081 1.00 94.06 105 MET A C 1
ATOM 805 O O . MET A 1 105 ? 10.600 5.939 0.612 1.00 94.06 105 MET A O 1
ATOM 809 N N . HIS A 1 106 ? 11.966 4.780 -0.723 1.00 94.12 106 HIS A N 1
ATOM 810 C CA . HIS A 1 106 ? 12.667 5.980 -1.162 1.00 94.12 106 HIS A CA 1
ATOM 811 C C . HIS A 1 106 ? 11.736 6.882 -1.979 1.00 94.12 106 HIS A C 1
ATOM 813 O O . HIS A 1 106 ? 10.932 6.423 -2.793 1.00 94.12 106 HIS A O 1
ATOM 819 N N . ASP A 1 107 ? 11.915 8.194 -1.813 1.00 93.06 107 ASP A N 1
ATOM 820 C CA . ASP A 1 107 ? 11.117 9.241 -2.463 1.00 93.06 107 ASP A CA 1
ATOM 821 C C . ASP A 1 107 ? 10.957 9.023 -3.978 1.00 93.06 107 ASP A C 1
ATOM 823 O O . ASP A 1 107 ? 9.860 9.140 -4.528 1.00 93.06 107 ASP A O 1
ATOM 827 N N . ARG A 1 108 ? 12.046 8.613 -4.641 1.00 93.62 108 ARG A N 1
ATOM 828 C CA . ARG A 1 108 ? 12.068 8.329 -6.079 1.00 93.62 108 ARG A CA 1
ATOM 829 C C . ARG A 1 108 ? 11.143 7.172 -6.461 1.00 93.62 108 ARG A C 1
ATOM 831 O O . ARG A 1 108 ? 10.425 7.281 -7.453 1.00 93.62 108 ARG A O 1
ATOM 838 N N . THR A 1 109 ? 11.151 6.086 -5.693 1.00 94.50 109 THR A N 1
ATOM 839 C CA . THR A 1 109 ? 10.307 4.905 -5.921 1.00 94.50 109 THR A CA 1
ATOM 840 C C . THR A 1 109 ? 8.836 5.258 -5.725 1.00 94.50 109 THR A C 1
ATOM 842 O O . THR A 1 109 ? 8.006 4.959 -6.581 1.00 94.50 109 THR A O 1
ATOM 845 N N . GLU A 1 110 ? 8.518 5.986 -4.651 1.00 95.00 110 GLU A N 1
ATOM 846 C CA . GLU A 1 110 ? 7.159 6.470 -4.388 1.00 95.00 110 GLU A CA 1
ATOM 847 C C . GLU A 1 110 ? 6.645 7.389 -5.507 1.00 95.00 110 GLU A C 1
ATOM 849 O O . GLU A 1 110 ? 5.497 7.269 -5.937 1.00 95.00 110 GLU A O 1
ATOM 854 N N . CYS A 1 111 ? 7.498 8.287 -6.009 1.00 94.06 111 CYS A N 1
ATOM 855 C CA . CYS A 1 111 ? 7.180 9.197 -7.109 1.00 94.06 111 CYS A CA 1
ATOM 856 C C . CYS A 1 111 ? 6.885 8.451 -8.420 1.00 94.06 111 CYS A C 1
ATOM 858 O O . CYS A 1 111 ? 5.913 8.769 -9.114 1.00 94.06 111 CYS A O 1
ATOM 860 N N . PHE A 1 112 ? 7.681 7.426 -8.747 1.00 93.75 112 PHE A N 1
ATOM 861 C CA . PHE A 1 112 ? 7.423 6.590 -9.920 1.00 93.75 112 PHE A CA 1
ATOM 862 C C . PHE A 1 112 ? 6.084 5.869 -9.818 1.00 93.75 112 PHE A C 1
ATOM 864 O O . PHE A 1 112 ? 5.304 5.922 -10.765 1.00 93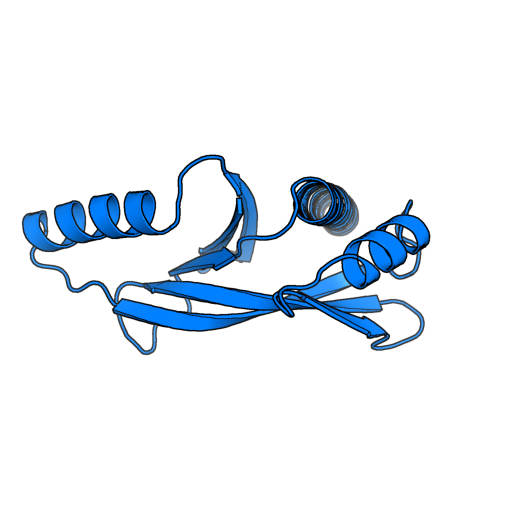.75 112 PHE A O 1
ATOM 871 N N . ILE A 1 113 ? 5.796 5.246 -8.675 1.00 93.31 113 ILE A N 1
ATOM 872 C CA . ILE A 1 113 ? 4.543 4.512 -8.472 1.00 93.31 113 ILE A CA 1
ATOM 873 C C . ILE A 1 113 ? 3.338 5.435 -8.633 1.00 93.31 113 ILE A C 1
ATOM 875 O O . ILE A 1 113 ? 2.403 5.092 -9.348 1.00 93.31 113 ILE A O 1
ATOM 879 N N . GLU A 1 114 ? 3.363 6.621 -8.023 1.00 92.50 114 GLU A N 1
ATOM 880 C CA . GLU A 1 114 ? 2.267 7.582 -8.161 1.00 92.50 114 GLU A CA 1
ATOM 881 C C . GLU A 1 114 ? 2.068 8.022 -9.621 1.00 92.50 114 GLU A C 1
ATOM 883 O O . GLU A 1 114 ? 0.936 8.108 -10.100 1.00 92.50 114 GLU A O 1
ATOM 888 N N . THR A 1 115 ? 3.163 8.276 -10.340 1.00 91.50 115 THR A N 1
ATOM 889 C CA . THR A 1 115 ? 3.121 8.696 -11.748 1.00 91.50 115 THR A CA 1
ATOM 890 C C . THR A 1 115 ? 2.544 7.598 -12.640 1.00 91.50 115 THR A C 1
ATOM 892 O O . THR A 1 115 ? 1.654 7.862 -13.449 1.00 91.50 115 THR A O 1
ATOM 895 N N . LEU A 1 116 ? 3.018 6.361 -12.469 1.00 89.06 116 LEU A N 1
ATOM 896 C CA . LEU A 1 116 ? 2.550 5.197 -13.220 1.00 89.06 116 LEU A CA 1
ATOM 897 C C . LEU A 1 116 ? 1.083 4.895 -12.906 1.00 89.06 116 LEU A C 1
ATOM 899 O O . LEU A 1 116 ? 0.291 4.700 -13.822 1.00 89.06 116 LEU A O 1
ATOM 903 N N . TRP A 1 117 ? 0.694 4.953 -11.631 1.00 88.12 117 TRP A N 1
ATOM 904 C CA . TRP A 1 117 ? -0.692 4.776 -11.206 1.00 88.12 117 TRP A CA 1
ATOM 905 C C . TRP A 1 117 ? -1.633 5.786 -11.870 1.00 88.12 117 TRP A C 1
ATOM 907 O O . TRP A 1 117 ? -2.656 5.402 -12.438 1.00 88.12 117 TRP A O 1
ATOM 917 N N . LYS A 1 118 ? -1.277 7.078 -11.853 1.00 86.62 118 LYS A N 1
ATOM 918 C CA . LYS A 1 118 ? -2.068 8.133 -12.509 1.00 86.62 118 LYS A CA 1
ATOM 919 C C . LYS A 1 118 ? -2.191 7.900 -14.017 1.00 86.62 118 LYS A C 1
ATOM 921 O O . LYS A 1 118 ? -3.262 8.125 -14.575 1.00 86.62 118 LYS A O 1
ATOM 926 N N . ALA A 1 119 ? -1.132 7.418 -14.669 1.00 84.00 119 ALA A N 1
ATOM 927 C CA . ALA A 1 119 ? -1.181 7.066 -16.086 1.00 84.00 119 ALA A CA 1
ATOM 928 C C . ALA A 1 119 ? -2.165 5.913 -16.360 1.00 84.00 119 ALA A C 1
ATOM 930 O O . ALA A 1 119 ? -2.956 6.006 -17.297 1.00 84.00 119 ALA A O 1
ATOM 931 N N . THR A 1 120 ? -2.185 4.879 -15.512 1.00 78.88 120 THR A N 1
ATOM 932 C CA . THR A 1 120 ? -3.144 3.766 -15.618 1.00 78.88 120 THR A CA 1
ATOM 933 C C . THR A 1 120 ? -4.590 4.238 -15.453 1.00 78.88 120 THR A C 1
ATOM 935 O O . THR A 1 120 ? -5.454 3.856 -16.237 1.00 78.88 120 THR A O 1
ATOM 938 N N . GLN A 1 121 ? -4.868 5.114 -14.483 1.00 79.62 121 GLN A N 1
ATOM 939 C CA . GLN A 1 121 ? -6.225 5.639 -14.261 1.00 79.62 121 GLN A CA 1
ATOM 940 C C . GLN A 1 121 ? -6.746 6.453 -15.457 1.00 79.62 121 GLN A C 1
ATOM 942 O O . GLN A 1 121 ? -7.925 6.364 -15.804 1.00 79.62 121 GLN A O 1
ATOM 947 N N . ASN A 1 122 ? -5.866 7.193 -16.138 1.00 67.94 122 ASN A N 1
ATOM 948 C CA . ASN A 1 122 ? -6.227 7.925 -17.353 1.00 67.94 122 ASN A CA 1
ATOM 949 C C . ASN A 1 122 ? -6.544 6.991 -18.530 1.00 67.94 122 ASN A C 1
ATOM 951 O O . ASN A 1 122 ? -7.417 7.309 -19.329 1.00 67.94 122 ASN A O 1
ATOM 955 N N . LEU A 1 123 ? -5.861 5.846 -18.631 1.00 62.56 123 LEU A N 1
ATOM 956 C CA . LEU A 1 123 ? -6.135 4.836 -19.659 1.00 62.56 123 LEU A CA 1
ATOM 957 C C . LEU A 1 123 ? -7.484 4.144 -19.432 1.00 62.56 123 LEU A C 1
ATOM 959 O O . LEU A 1 123 ? -8.232 3.955 -20.383 1.00 62.56 123 LEU A O 1
ATOM 963 N N . VAL A 1 124 ? -7.816 3.814 -18.180 1.00 57.88 124 VAL A N 1
ATOM 964 C CA . VAL A 1 124 ? -9.094 3.166 -17.830 1.00 57.88 124 VAL A CA 1
ATOM 965 C C . VAL A 1 124 ? -10.280 4.120 -17.997 1.00 57.88 124 VAL A C 1
ATOM 967 O O . VAL A 1 124 ? -11.350 3.688 -18.395 1.00 57.88 124 VAL A O 1
ATOM 970 N N . SER A 1 125 ? -10.093 5.421 -17.761 1.00 53.78 125 SER A N 1
ATOM 971 C CA . SER A 1 125 ? -11.157 6.430 -17.919 1.00 53.78 125 SER A CA 1
ATOM 972 C C . SER A 1 125 ? -11.505 6.758 -19.383 1.00 53.78 125 SER A C 1
ATOM 974 O O . SER A 1 125 ? -12.426 7.534 -19.628 1.00 53.78 125 SER A O 1
ATOM 976 N N . LEU A 1 126 ? -10.744 6.231 -20.349 1.00 43.28 126 LEU A N 1
ATOM 977 C CA . LEU A 1 126 ? -10.975 6.394 -21.792 1.00 43.28 126 LEU A CA 1
ATOM 978 C C . LEU A 1 126 ? -11.759 5.222 -22.411 1.00 43.28 126 LEU A C 1
ATOM 980 O O . LEU A 1 126 ? -12.018 5.248 -23.616 1.00 43.28 126 LEU A O 1
ATOM 984 N N . ILE A 1 127 ? -12.108 4.214 -21.607 1.00 40.72 127 ILE A N 1
ATOM 985 C CA . ILE A 1 127 ? -12.896 3.030 -21.979 1.00 40.72 127 ILE A CA 1
ATOM 986 C C . ILE A 1 127 ? -14.293 3.175 -21.373 1.00 40.72 127 ILE A C 1
ATOM 988 O O . ILE A 1 127 ? -15.270 2.891 -22.100 1.00 40.72 127 ILE A O 1
#

Secondary structure (DSSP, 8-state):
-EEEEEETTEEEEEE--S-HHHHHHHHHHHHHHHT---EEEEEEEEEEEETT-TTHHHHHHHHHT-TT--EEEEE-SSSEEEEEEEEEEEESSTT-SSEEEEE---HHHHHHHHHHHHHHHHHHTT-

Sequence (127 aa):
MLKLTYTEAGLYLERITASVENLVSQRTILAVRTGKSIYVKPNGASFLIPANAVNLQAFKQAVQGETSQTIDLCQVDDEFYEVSLRGTWIASSNEAHTGIFVACMHDRTECFIETLWKATQNLVSLI

InterPro domains:
  IPR054664 Alr0857-like [NF045647] (1-121)
  IPR054664 Alr0857-like [PF28246] (1-121)